Protein AF-N6WEB9-F1 (afdb_monomer_lite)

Foldseek 3Di:
DDDPPPPPPPPPFDWAKWAKDKAFDADAPVVLQVPQDDDVPSKWWWWWQFPVGIATWIGHNVGIDGPVRHDDDSVRTFKIKTWAAQVCVVVVDPQWPIWIWIHGHPRGIIIMTIGSHCVPHPMWIKGWDWAQDDDPDPPPPRDIFIKIWIWDQDDPVRDIGTDDIGTRHHDD

Structure (mmCIF, N/CA/C/O backbone):
data_AF-N6WEB9-F1
#
_entry.id   AF-N6WEB9-F1
#
loop_
_atom_site.group_PDB
_atom_site.id
_atom_site.type_symbol
_atom_site.label_atom_id
_atom_site.label_alt_id
_atom_site.label_comp_id
_atom_site.label_asym_id
_atom_site.label_entity_id
_atom_site.label_seq_id
_atom_site.pdbx_PDB_ins_code
_atom_site.Cartn_x
_atom_site.Cartn_y
_atom_site.Cartn_z
_atom_site.occupancy
_atom_site.B_iso_or_equiv
_atom_site.auth_seq_id
_atom_site.auth_comp_id
_atom_site.auth_asym_id
_atom_site.auth_atom_id
_atom_site.pdbx_PDB_model_num
ATOM 1 N N . MET A 1 1 ? -5.615 44.831 -30.851 1.00 39.31 1 MET A N 1
ATOM 2 C CA . MET A 1 1 ? -4.755 43.639 -31.000 1.00 39.31 1 MET A CA 1
ATOM 3 C C . MET A 1 1 ? -4.114 43.364 -29.654 1.00 39.31 1 MET A C 1
ATOM 5 O O . MET A 1 1 ? -3.208 44.088 -29.276 1.00 39.31 1 MET A O 1
ATOM 9 N N . SER A 1 2 ? -4.650 42.401 -28.907 1.00 36.69 2 SER A N 1
ATOM 10 C CA . SER A 1 2 ? -4.062 41.925 -27.654 1.00 36.69 2 SER A CA 1
ATOM 11 C C . SER A 1 2 ? -3.875 40.423 -27.813 1.00 36.69 2 SER A C 1
ATOM 13 O O . SER A 1 2 ? -4.844 39.694 -28.022 1.00 36.69 2 SER A O 1
ATOM 15 N N . THR A 1 3 ? -2.623 39.992 -27.868 1.00 36.97 3 THR A N 1
ATOM 16 C CA . THR A 1 3 ? -2.224 38.601 -28.062 1.00 36.97 3 THR A CA 1
ATOM 17 C C . THR A 1 3 ? -2.381 37.847 -26.747 1.00 36.97 3 THR A C 1
ATOM 19 O O . THR A 1 3 ? -1.625 38.077 -25.806 1.00 36.97 3 THR A O 1
ATOM 22 N N . TYR A 1 4 ? -3.353 36.938 -26.683 1.00 36.00 4 TYR A N 1
ATOM 23 C CA . TYR A 1 4 ? -3.398 35.902 -25.655 1.00 36.00 4 TYR A CA 1
ATOM 24 C C . TYR A 1 4 ? -2.311 34.866 -25.956 1.00 36.00 4 TYR A C 1
ATOM 26 O O . TYR A 1 4 ? -2.489 34.001 -26.809 1.00 36.00 4 TYR A O 1
ATOM 34 N N . SER A 1 5 ? -1.189 34.949 -25.248 1.00 44.47 5 SER A N 1
ATOM 35 C CA . SER A 1 5 ? -0.217 33.859 -25.164 1.00 44.47 5 SER A CA 1
ATOM 36 C C . SER A 1 5 ? -0.552 33.023 -23.935 1.00 44.47 5 SER A C 1
ATOM 38 O O . SER A 1 5 ? -0.040 33.284 -22.853 1.00 44.47 5 SER A O 1
ATOM 40 N N . ASN A 1 6 ? -1.431 32.033 -24.092 1.00 41.59 6 ASN A N 1
ATOM 41 C CA . ASN A 1 6 ? -1.651 31.006 -23.076 1.00 41.59 6 ASN A CA 1
ATOM 42 C C . ASN A 1 6 ? -1.065 29.690 -23.594 1.00 41.59 6 ASN A C 1
ATOM 44 O O . ASN A 1 6 ? -1.761 28.844 -24.145 1.00 41.59 6 ASN A O 1
ATOM 48 N N . SER A 1 7 ? 0.251 29.555 -23.458 1.00 43.28 7 SER A N 1
ATOM 49 C CA . SER A 1 7 ? 0.937 28.272 -23.583 1.00 43.28 7 SER A CA 1
ATOM 50 C C . SER A 1 7 ? 1.376 27.854 -22.187 1.00 43.28 7 SER A C 1
ATOM 52 O O . SER A 1 7 ? 2.554 27.938 -21.848 1.00 43.28 7 SER A O 1
ATOM 54 N N . SER A 1 8 ? 0.429 27.412 -21.356 1.00 43.41 8 SER A N 1
ATOM 55 C CA . SER A 1 8 ? 0.776 26.509 -20.262 1.00 43.41 8 SER A CA 1
ATOM 56 C C . SER A 1 8 ? 1.115 25.172 -20.911 1.00 43.41 8 SER A C 1
ATOM 58 O O . SER A 1 8 ? 0.244 24.335 -21.150 1.00 43.41 8 SER A O 1
ATOM 60 N N . THR A 1 9 ? 2.377 25.008 -21.286 1.00 40.53 9 THR A N 1
ATOM 61 C CA . THR A 1 9 ? 2.953 23.710 -21.608 1.00 40.53 9 THR A CA 1
ATOM 62 C C . THR A 1 9 ? 2.654 22.803 -20.422 1.00 40.53 9 THR A C 1
ATOM 64 O O . THR A 1 9 ? 3.205 22.987 -19.338 1.00 40.53 9 THR A O 1
ATOM 67 N N . LEU A 1 10 ? 1.743 21.846 -20.609 1.00 41.69 10 LEU A N 1
ATOM 68 C CA . LEU A 1 10 ? 1.647 20.678 -19.747 1.00 41.69 10 LEU A CA 1
ATOM 69 C C . LEU A 1 10 ? 3.036 20.039 -19.786 1.00 41.69 10 LEU A C 1
ATOM 71 O O . LEU A 1 10 ? 3.390 19.377 -20.758 1.00 41.69 10 LEU A O 1
ATOM 75 N N . SER A 1 11 ? 3.866 20.329 -18.783 1.00 49.53 11 SER A N 1
ATOM 76 C CA . SER A 1 11 ? 5.132 19.636 -18.591 1.00 49.53 11 SER A CA 1
ATOM 77 C C . SER A 1 11 ? 4.765 18.181 -18.347 1.00 49.53 11 SER A C 1
ATOM 79 O O . SER A 1 11 ? 4.309 17.816 -17.263 1.00 49.53 11 SER A O 1
ATOM 81 N N . GLN A 1 12 ? 4.834 17.372 -19.400 1.00 53.66 12 GLN A N 1
ATOM 82 C CA . GLN A 1 12 ? 4.521 15.959 -19.334 1.00 53.66 12 GLN A CA 1
ATOM 83 C C . GLN A 1 12 ? 5.522 15.338 -18.357 1.00 53.66 12 GLN A C 1
ATOM 85 O O . GLN A 1 12 ? 6.705 15.209 -18.675 1.00 53.66 12 GLN A O 1
ATOM 90 N N . LYS A 1 13 ? 5.065 15.023 -17.136 1.00 70.44 13 LYS A N 1
ATOM 91 C CA . LYS A 1 13 ? 5.911 14.405 -16.108 1.00 70.44 13 LYS A CA 1
ATOM 92 C C . LYS A 1 13 ? 6.501 13.122 -16.707 1.00 70.44 13 LYS A C 1
ATOM 94 O O . LYS A 1 13 ? 5.764 12.229 -17.131 1.00 70.44 13 LYS A O 1
ATOM 99 N N . ARG A 1 14 ? 7.831 13.084 -16.823 1.00 85.56 14 ARG A N 1
ATOM 100 C CA . ARG A 1 14 ? 8.572 12.025 -17.519 1.00 85.56 14 ARG A CA 1
ATOM 101 C C . ARG A 1 14 ? 8.516 10.731 -16.709 1.00 85.56 14 ARG A C 1
ATOM 103 O O . ARG A 1 14 ? 8.688 10.765 -15.492 1.00 85.56 14 ARG A O 1
ATOM 110 N N . LEU A 1 15 ? 8.322 9.603 -17.391 1.00 91.44 15 LEU A N 1
ATOM 111 C CA . LEU A 1 15 ? 8.497 8.288 -16.780 1.00 91.44 15 LEU A CA 1
ATOM 112 C C . LEU A 1 15 ? 9.962 8.092 -16.386 1.00 91.44 15 LEU A C 1
ATOM 114 O O . LEU A 1 15 ? 10.870 8.406 -17.161 1.00 91.44 15 LEU A O 1
ATOM 118 N N . THR A 1 16 ? 10.182 7.556 -15.193 1.00 94.19 16 THR A N 1
ATOM 119 C CA . THR A 1 16 ? 11.514 7.235 -14.680 1.00 94.19 16 THR A CA 1
ATOM 120 C C . THR A 1 16 ? 11.617 5.739 -14.458 1.00 94.19 16 THR A C 1
ATOM 122 O O . THR A 1 16 ? 10.696 5.130 -13.921 1.00 94.19 16 THR A O 1
ATOM 125 N N . ARG A 1 17 ? 12.725 5.142 -14.897 1.00 94.94 17 ARG A N 1
ATOM 126 C CA . ARG A 1 17 ? 12.972 3.714 -14.701 1.00 94.94 17 ARG A CA 1
ATOM 127 C C . ARG A 1 17 ? 13.188 3.436 -13.216 1.00 94.94 17 ARG A C 1
ATOM 129 O O . ARG A 1 17 ? 13.954 4.153 -12.579 1.00 94.94 17 ARG A O 1
ATOM 136 N N . ALA A 1 18 ? 12.530 2.408 -12.707 1.00 96.12 18 ALA A N 1
ATOM 137 C CA . ALA A 1 18 ? 12.526 2.040 -11.299 1.00 96.12 18 ALA A CA 1
ATOM 138 C C . ALA A 1 18 ? 12.444 0.506 -11.177 1.00 96.12 18 ALA A C 1
ATOM 140 O O . ALA A 1 18 ? 12.535 -0.213 -12.181 1.00 96.12 18 ALA A O 1
ATOM 141 N N . SER A 1 19 ? 12.272 -0.005 -9.962 1.00 96.38 19 SER A N 1
ATOM 142 C CA . SER A 1 19 ? 11.762 -1.362 -9.770 1.00 96.38 19 SER A CA 1
ATOM 143 C C . SER A 1 19 ? 10.597 -1.394 -8.797 1.00 96.38 19 SER A C 1
ATOM 145 O O . SER A 1 19 ? 10.498 -0.561 -7.894 1.00 96.38 19 SER A O 1
ATOM 147 N N . TRP A 1 20 ? 9.715 -2.369 -8.984 1.00 95.88 20 TRP A N 1
ATOM 148 C CA . TRP A 1 20 ? 8.588 -2.620 -8.103 1.00 95.88 20 TRP A CA 1
ATOM 149 C C . TRP A 1 20 ? 8.644 -4.044 -7.553 1.00 95.88 20 TRP A C 1
ATOM 151 O O . TRP A 1 20 ? 9.188 -4.966 -8.166 1.00 95.88 20 TRP A O 1
ATOM 161 N N . GLN A 1 21 ? 8.110 -4.213 -6.353 1.00 96.44 21 GLN A N 1
ATOM 162 C CA . GLN A 1 21 ? 7.932 -5.499 -5.705 1.00 96.44 21 GLN A CA 1
ATOM 163 C C . GLN A 1 21 ? 6.489 -5.609 -5.235 1.00 96.44 21 GLN A C 1
ATOM 165 O O . GLN A 1 21 ? 5.974 -4.700 -4.583 1.00 96.44 21 GLN A O 1
ATOM 170 N N . CYS A 1 22 ? 5.882 -6.754 -5.526 1.00 96.19 22 CYS A N 1
ATOM 171 C CA . CYS A 1 22 ? 4.602 -7.168 -4.983 1.00 96.19 22 CYS A CA 1
ATOM 172 C C . CYS A 1 22 ? 4.827 -8.448 -4.181 1.00 96.19 22 CYS A C 1
ATOM 174 O O . CYS A 1 22 ? 5.048 -9.516 -4.752 1.00 96.19 22 CYS A O 1
ATOM 176 N N . GLU A 1 23 ? 4.847 -8.327 -2.855 1.00 96.62 23 GLU A N 1
ATOM 177 C CA . GLU A 1 23 ? 5.045 -9.455 -1.947 1.00 96.62 23 GLU A CA 1
ATOM 178 C C . GLU A 1 23 ? 3.681 -9.898 -1.389 1.00 96.62 23 GLU A C 1
ATOM 180 O O . GLU A 1 23 ? 3.122 -9.199 -0.537 1.00 96.62 23 GLU A O 1
ATOM 185 N N . PRO A 1 24 ? 3.113 -11.030 -1.849 1.00 96.50 24 PRO A N 1
ATOM 186 C CA . PRO A 1 24 ? 1.884 -11.563 -1.281 1.00 96.50 24 PRO A CA 1
ATOM 187 C C . PRO A 1 24 ? 2.146 -12.163 0.103 1.00 96.50 24 PRO A C 1
ATOM 189 O O . PRO A 1 24 ? 3.105 -12.906 0.314 1.00 96.50 24 PRO A O 1
ATOM 192 N N . LEU A 1 25 ? 1.259 -11.864 1.047 1.00 96.25 25 LEU A N 1
ATOM 193 C CA . LEU A 1 25 ? 1.351 -12.263 2.445 1.00 96.25 25 LEU A CA 1
ATOM 194 C C . LEU A 1 25 ? 0.033 -12.899 2.895 1.00 96.25 25 LEU A C 1
ATOM 196 O O . LEU A 1 25 ? -1.020 -12.261 2.905 1.00 96.25 25 LEU A O 1
ATOM 200 N N . ASN A 1 26 ? 0.091 -14.158 3.326 1.00 94.94 26 ASN A N 1
ATOM 201 C CA . ASN A 1 26 ? -1.084 -14.872 3.820 1.00 94.94 26 ASN A CA 1
ATOM 202 C C . ASN A 1 26 ? -1.523 -14.312 5.177 1.00 94.94 26 ASN A C 1
ATOM 204 O O . ASN A 1 26 ? -0.889 -14.576 6.196 1.00 94.94 26 ASN A O 1
ATOM 208 N N . GLY A 1 27 ? -2.634 -13.580 5.196 1.00 94.94 27 GLY A N 1
ATOM 209 C CA . GLY A 1 27 ? -3.222 -13.069 6.429 1.00 94.94 27 GLY A CA 1
ATOM 210 C C . GLY A 1 27 ? -4.444 -12.200 6.190 1.00 94.94 27 GLY A C 1
ATOM 211 O O . GLY A 1 27 ? -4.984 -12.155 5.082 1.00 94.94 27 GLY A O 1
ATOM 212 N N . ASP A 1 28 ? -4.878 -11.531 7.251 1.00 95.62 28 ASP A N 1
ATOM 213 C CA . ASP A 1 28 ? -6.001 -10.602 7.252 1.00 95.62 28 ASP A CA 1
ATOM 214 C C . ASP A 1 28 ? -5.551 -9.176 7.627 1.00 95.62 28 ASP A C 1
ATOM 216 O O . ASP A 1 28 ? -4.359 -8.864 7.687 1.00 95.62 28 ASP A O 1
ATOM 220 N N . ALA A 1 29 ? -6.513 -8.301 7.916 1.00 94.75 29 ALA A N 1
ATOM 221 C CA . ALA A 1 29 ? -6.266 -6.947 8.394 1.00 94.75 29 ALA A CA 1
ATOM 222 C C . ALA A 1 29 ? -5.299 -6.853 9.589 1.00 94.75 29 ALA A C 1
ATOM 224 O O . ALA A 1 29 ? -4.605 -5.848 9.728 1.00 94.75 29 ALA A O 1
ATOM 225 N N . ARG A 1 30 ? -5.241 -7.859 10.473 1.00 94.88 30 ARG A N 1
ATOM 226 C CA . ARG A 1 30 ? -4.334 -7.834 11.630 1.00 94.88 30 ARG A CA 1
ATOM 227 C C . ARG A 1 30 ? -2.885 -7.978 11.200 1.00 94.88 30 ARG A C 1
ATOM 229 O O . ARG A 1 30 ? -2.038 -7.266 11.731 1.00 94.88 30 ARG A O 1
ATOM 236 N N . LEU A 1 31 ? -2.619 -8.806 10.190 1.00 95.81 31 LEU A N 1
ATOM 237 C CA . LEU A 1 31 ? -1.271 -8.964 9.646 1.00 95.81 31 LEU A CA 1
ATOM 238 C C . LEU A 1 31 ? -0.732 -7.638 9.092 1.00 95.81 31 LEU A C 1
ATOM 240 O O . LEU A 1 31 ? 0.450 -7.340 9.252 1.00 95.81 31 LEU A O 1
ATOM 244 N N . VAL A 1 32 ? -1.591 -6.801 8.499 1.00 95.69 32 VAL A N 1
ATOM 245 C CA . VAL A 1 32 ? -1.197 -5.446 8.074 1.00 95.69 32 VAL A CA 1
ATOM 246 C C . VAL A 1 32 ? -0.631 -4.645 9.252 1.00 95.69 32 VAL A C 1
ATOM 248 O O . VAL A 1 32 ? 0.423 -4.027 9.125 1.00 95.69 32 VAL A O 1
ATOM 251 N N . LEU A 1 33 ? -1.291 -4.689 10.413 1.00 94.19 33 LEU A N 1
ATOM 252 C CA . LEU A 1 33 ? -0.860 -3.960 11.611 1.00 94.19 33 LEU A CA 1
ATOM 253 C C . LEU A 1 33 ? 0.417 -4.546 12.222 1.00 94.19 33 LEU A C 1
ATOM 255 O O . LEU A 1 33 ? 1.282 -3.805 12.685 1.00 94.19 33 LEU A O 1
ATOM 259 N N . GLU A 1 34 ? 0.571 -5.869 12.187 1.00 94.19 34 GLU A N 1
ATOM 260 C CA . GLU A 1 34 ? 1.787 -6.552 12.643 1.00 94.19 34 GLU A CA 1
ATOM 261 C C . GLU A 1 34 ? 3.018 -6.155 11.812 1.00 94.19 34 GLU A C 1
ATOM 263 O O . GLU A 1 34 ? 4.125 -6.041 12.354 1.00 94.19 34 GLU A O 1
ATOM 268 N N . ARG A 1 35 ? 2.822 -5.886 10.512 1.00 93.25 35 ARG A N 1
ATOM 269 C CA . ARG A 1 35 ? 3.874 -5.499 9.558 1.00 93.25 35 ARG A CA 1
ATOM 270 C C . ARG A 1 35 ? 4.289 -4.031 9.630 1.00 93.25 35 ARG A C 1
ATOM 272 O O . ARG A 1 35 ? 5.306 -3.681 9.035 1.00 93.25 35 ARG A O 1
ATOM 279 N N . ILE A 1 36 ? 3.578 -3.192 10.384 1.00 92.00 36 ILE A N 1
ATOM 280 C CA . ILE A 1 36 ? 4.006 -1.812 10.646 1.00 92.00 36 ILE A CA 1
ATOM 281 C C . ILE A 1 36 ? 5.365 -1.842 11.342 1.00 92.00 36 ILE A C 1
ATOM 283 O O . ILE A 1 36 ? 5.532 -2.510 12.358 1.00 92.00 36 ILE A O 1
ATOM 287 N N . GLU A 1 37 ? 6.345 -1.119 10.820 1.00 87.38 37 GLU A N 1
ATOM 288 C CA . GLU A 1 37 ? 7.697 -1.058 11.386 1.00 87.38 37 GLU A CA 1
ATOM 289 C C . GLU A 1 37 ? 7.821 0.005 12.487 1.00 87.38 37 GLU A C 1
ATOM 291 O O . GLU A 1 37 ? 7.076 0.981 12.508 1.00 87.38 37 GLU A O 1
ATOM 296 N N . SER A 1 38 ? 8.765 -0.189 13.413 1.00 73.44 38 SER A N 1
ATOM 297 C CA . SER A 1 38 ? 9.086 0.772 14.482 1.00 73.44 38 SER A CA 1
ATOM 298 C C . SER A 1 38 ? 10.233 1.698 14.072 1.00 73.44 38 SER A C 1
ATOM 300 O O . SER A 1 38 ? 11.176 1.247 13.427 1.00 73.44 38 SER A O 1
ATOM 302 N N . GLY A 1 39 ? 10.208 2.962 14.506 1.00 67.44 39 GLY A N 1
ATOM 303 C CA . GLY A 1 39 ? 11.256 3.943 14.194 1.00 67.44 39 GLY A CA 1
ATOM 304 C C . GLY A 1 39 ? 10.811 5.403 14.375 1.00 67.44 39 GLY A C 1
ATOM 305 O O . GLY A 1 39 ? 9.646 5.651 14.709 1.00 67.44 39 GLY A O 1
ATOM 306 N N . PRO A 1 40 ? 11.710 6.379 14.157 1.00 59.22 40 PRO A N 1
ATOM 307 C CA . PRO A 1 40 ? 11.356 7.798 14.132 1.00 59.22 40 PRO A CA 1
ATOM 308 C C . PRO A 1 40 ? 10.323 8.061 13.025 1.00 59.22 40 PRO A C 1
ATOM 310 O O . PRO A 1 40 ? 10.495 7.580 11.912 1.00 59.22 40 PRO A O 1
ATOM 313 N N . ASP A 1 41 ? 9.241 8.782 13.333 1.00 66.31 41 ASP A N 1
ATOM 314 C CA . ASP A 1 41 ? 8.175 9.134 12.375 1.00 66.31 41 ASP A CA 1
ATOM 315 C C . ASP A 1 41 ? 7.493 7.955 11.644 1.00 66.31 41 ASP A C 1
ATOM 317 O O . ASP A 1 41 ? 6.966 8.104 10.545 1.00 66.31 41 ASP A O 1
ATOM 321 N N . THR A 1 42 ? 7.384 6.796 12.300 1.00 74.06 42 THR A N 1
ATOM 322 C CA . THR A 1 42 ? 6.796 5.549 11.754 1.00 74.06 42 THR A CA 1
ATOM 323 C C . THR A 1 42 ? 5.273 5.496 11.688 1.00 74.06 42 THR A C 1
ATOM 325 O O . THR A 1 42 ? 4.659 4.434 11.788 1.00 74.06 42 THR A O 1
ATOM 328 N N . ARG A 1 43 ? 4.626 6.647 11.510 1.00 89.94 43 ARG A N 1
ATOM 329 C CA . ARG A 1 43 ? 3.181 6.671 11.282 1.00 89.94 43 ARG A CA 1
ATOM 330 C C . ARG A 1 43 ? 2.890 6.343 9.829 1.00 89.94 43 ARG A C 1
ATOM 332 O O . ARG A 1 43 ? 3.305 7.067 8.927 1.00 89.94 43 ARG A O 1
ATOM 339 N N . TRP A 1 44 ? 2.116 5.289 9.637 1.00 94.50 44 TRP A N 1
ATOM 340 C CA . TRP A 1 44 ? 1.521 4.942 8.361 1.00 94.50 44 TRP A CA 1
ATOM 341 C C . TRP A 1 44 ? 0.185 5.665 8.242 1.00 94.50 44 TRP A C 1
ATOM 343 O O . TRP A 1 44 ? -0.559 5.779 9.219 1.00 94.50 44 TRP A O 1
ATOM 353 N N . TYR A 1 45 ? -0.105 6.171 7.053 1.00 94.56 45 TYR A N 1
ATOM 354 C CA . TYR A 1 45 ? -1.369 6.826 6.733 1.00 94.56 45 TYR A CA 1
ATOM 355 C C . TYR A 1 45 ? -2.169 5.926 5.816 1.00 94.56 45 TYR A C 1
ATOM 357 O O . TYR A 1 45 ? -1.598 5.080 5.137 1.00 94.56 45 TYR A O 1
ATOM 365 N N . GLY A 1 46 ? -3.484 6.070 5.812 1.00 95.25 46 GLY A N 1
ATOM 366 C CA . GLY A 1 46 ? -4.288 5.096 5.111 1.00 95.25 46 GLY A CA 1
ATOM 367 C C . GLY A 1 46 ? -5.726 5.474 4.875 1.00 95.25 46 GLY A C 1
ATOM 368 O O . GLY A 1 46 ? -6.221 6.496 5.355 1.00 95.25 46 GLY A O 1
ATOM 369 N N . ILE A 1 47 ? -6.404 4.551 4.204 1.00 95.44 47 ILE A N 1
ATOM 370 C CA . ILE A 1 47 ? -7.858 4.477 4.153 1.00 95.44 47 ILE A CA 1
ATOM 371 C C . ILE A 1 47 ? -8.288 3.098 4.645 1.00 95.44 47 ILE A C 1
ATOM 373 O O . ILE A 1 47 ? -7.741 2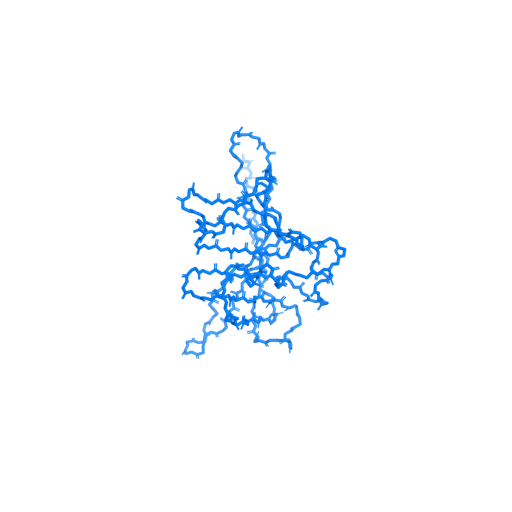.076 4.228 1.00 95.44 47 ILE A O 1
ATOM 377 N N . ALA A 1 48 ? -9.292 3.085 5.515 1.00 96.88 48 ALA A N 1
ATOM 378 C CA . ALA A 1 48 ? -10.038 1.890 5.876 1.00 96.88 48 ALA A CA 1
ATOM 379 C C . ALA A 1 48 ? -11.453 1.992 5.299 1.00 96.88 48 ALA A C 1
ATOM 381 O O . ALA A 1 48 ? -12.194 2.915 5.644 1.00 96.88 48 ALA A O 1
ATOM 382 N N . SER A 1 49 ? -11.845 1.044 4.452 1.00 97.25 49 SER A N 1
ATOM 383 C CA . SER A 1 49 ? -13.222 0.937 3.968 1.00 97.25 49 SER A CA 1
ATOM 384 C C . SER A 1 49 ? -14.007 0.034 4.911 1.00 97.25 49 SER A C 1
ATOM 386 O O . SER A 1 49 ? -13.667 -1.137 5.102 1.00 97.25 49 SER A O 1
ATOM 388 N N . THR A 1 50 ? -15.052 0.591 5.522 1.00 96.44 50 THR A N 1
ATOM 389 C CA . THR A 1 50 ? -15.891 -0.097 6.510 1.00 96.44 50 THR A CA 1
ATOM 390 C C . THR A 1 50 ? -17.338 -0.187 6.041 1.00 96.44 50 THR A C 1
ATOM 392 O O . THR A 1 50 ? -17.754 0.530 5.127 1.00 96.44 50 THR A O 1
ATOM 395 N N . THR A 1 51 ? -18.147 -1.018 6.695 1.00 96.12 51 THR A N 1
ATOM 396 C CA . THR A 1 51 ? -19.590 -1.139 6.416 1.00 96.12 51 THR A CA 1
ATOM 397 C C . THR A 1 51 ? -20.377 0.164 6.595 1.00 96.12 51 THR A C 1
ATOM 399 O O . THR A 1 51 ? -21.515 0.240 6.141 1.00 96.12 51 THR A O 1
ATOM 402 N N . VAL A 1 52 ? -19.804 1.185 7.244 1.00 92.50 52 VAL A N 1
ATOM 403 C CA . VAL A 1 52 ? -20.432 2.502 7.458 1.00 92.50 52 VAL A CA 1
ATOM 404 C C . VAL A 1 52 ? -19.758 3.637 6.677 1.00 92.50 52 VAL A C 1
ATOM 406 O O . VAL A 1 52 ? -20.138 4.795 6.833 1.00 92.50 52 VAL A O 1
ATOM 409 N N . GLY A 1 53 ? -18.780 3.321 5.824 1.00 93.06 53 GLY A N 1
ATOM 410 C CA . GLY A 1 53 ? -18.076 4.287 4.981 1.00 93.06 53 GLY A CA 1
ATOM 411 C C . GLY A 1 53 ? -16.554 4.165 5.045 1.00 93.06 53 GLY A C 1
ATOM 412 O O . GLY A 1 53 ? -15.997 3.367 5.803 1.00 93.06 53 GLY A O 1
ATOM 413 N N . ALA A 1 54 ? -15.880 4.965 4.221 1.00 93.06 54 ALA A N 1
ATOM 414 C CA . ALA A 1 54 ? -14.426 5.061 4.206 1.00 93.06 54 ALA A CA 1
ATOM 415 C C . ALA A 1 54 ? -13.932 6.038 5.282 1.00 93.06 54 ALA A C 1
ATOM 417 O O . ALA A 1 54 ? -14.476 7.132 5.442 1.00 93.06 54 ALA A O 1
ATOM 418 N N . LEU A 1 55 ? -12.884 5.643 5.998 1.00 93.31 55 LEU A N 1
ATOM 419 C CA . LEU A 1 55 ? -12.236 6.435 7.035 1.00 93.31 55 LEU A CA 1
ATOM 420 C C . LEU A 1 55 ? -10.794 6.728 6.627 1.00 93.31 55 LEU A C 1
ATOM 422 O O . LEU A 1 55 ? -10.069 5.817 6.234 1.00 93.31 55 LEU A O 1
ATOM 426 N N . SER A 1 56 ? -10.367 7.981 6.787 1.00 93.19 56 SER A N 1
ATOM 427 C CA . SER A 1 56 ? -8.942 8.317 6.838 1.00 93.19 56 SER A CA 1
ATOM 428 C C . SER A 1 56 ? -8.362 7.772 8.141 1.00 93.19 56 SER A C 1
ATOM 430 O O . SER A 1 56 ? -8.920 8.010 9.221 1.00 93.19 56 SER A O 1
ATOM 432 N N . VAL A 1 57 ? -7.271 7.016 8.045 1.00 95.12 57 VAL A N 1
ATOM 433 C CA . VAL A 1 57 ? -6.678 6.312 9.183 1.00 95.12 57 VAL A CA 1
ATOM 434 C C . VAL A 1 57 ? -5.200 6.615 9.341 1.00 95.12 57 VAL A C 1
ATOM 436 O O . VAL A 1 57 ? -4.483 6.923 8.390 1.00 95.12 57 VAL A O 1
ATOM 439 N N . VAL A 1 58 ? -4.746 6.478 10.580 1.00 94.69 58 VAL A N 1
ATOM 440 C CA . VAL A 1 58 ? -3.337 6.466 10.940 1.00 94.69 58 VAL A CA 1
ATOM 441 C C . VAL A 1 58 ? -3.057 5.204 11.739 1.00 94.69 58 VAL A C 1
ATOM 443 O O . VAL A 1 58 ? -3.857 4.790 12.585 1.00 94.69 58 VAL A O 1
ATOM 446 N N . ALA A 1 59 ? -1.917 4.592 11.461 1.00 94.19 59 ALA A N 1
ATOM 447 C CA . ALA A 1 59 ? -1.475 3.395 12.140 1.00 94.19 59 ALA A CA 1
ATOM 448 C C . ALA A 1 59 ? -0.019 3.536 12.576 1.00 94.19 59 ALA A C 1
ATOM 450 O O . ALA A 1 59 ? 0.815 4.124 11.888 1.00 94.19 59 ALA A O 1
ATOM 451 N N . ASP A 1 60 ? 0.273 2.992 13.743 1.00 92.25 60 ASP A N 1
ATOM 452 C CA . ASP A 1 60 ? 1.616 2.842 14.286 1.00 92.25 60 ASP A CA 1
ATOM 453 C C . ASP A 1 60 ? 1.629 1.572 15.159 1.00 92.25 60 ASP A C 1
ATOM 455 O O . ASP A 1 60 ? 0.652 0.818 15.194 1.00 92.25 60 ASP A O 1
ATOM 459 N N . LYS A 1 61 ? 2.719 1.310 15.886 1.00 90.38 61 LYS A N 1
ATOM 460 C CA . LYS A 1 61 ? 2.814 0.129 16.761 1.00 90.38 61 LYS A CA 1
ATOM 461 C C . LYS A 1 61 ? 1.773 0.074 17.887 1.00 90.38 61 LYS A C 1
ATOM 463 O O . LYS A 1 61 ? 1.585 -0.999 18.453 1.00 90.38 61 LYS A O 1
ATOM 468 N N . SER A 1 62 ? 1.110 1.182 18.225 1.00 89.50 62 SER A N 1
ATOM 469 C CA . SER A 1 62 ? 0.009 1.185 19.200 1.00 89.50 62 SER A CA 1
ATOM 470 C C . SER A 1 62 ? -1.320 0.706 18.608 1.00 89.50 62 SER A C 1
ATOM 472 O O . SER A 1 62 ? -2.232 0.367 19.360 1.00 89.50 62 SER A O 1
ATOM 474 N N . GLY A 1 63 ? -1.426 0.640 17.277 1.00 91.19 63 GLY A N 1
ATOM 475 C CA . GLY A 1 63 ? -2.594 0.144 16.562 1.00 91.19 63 GLY A CA 1
ATOM 476 C C . GLY A 1 63 ? -3.138 1.125 15.525 1.00 91.19 63 GLY A C 1
ATOM 477 O O . GLY A 1 63 ? -2.501 2.115 15.157 1.00 91.19 63 GLY A O 1
ATOM 478 N N . LEU A 1 64 ? -4.344 0.816 15.050 1.00 95.06 64 LEU A N 1
ATOM 479 C CA . LEU A 1 64 ? -5.066 1.551 14.015 1.00 95.06 64 LEU A CA 1
ATOM 480 C C . LEU A 1 64 ? -6.131 2.460 14.634 1.00 95.06 64 LEU A C 1
ATOM 482 O O . LEU A 1 64 ? -6.906 2.027 15.488 1.00 95.06 64 LEU A O 1
ATOM 486 N N . ARG A 1 65 ? -6.211 3.704 14.162 1.00 95.12 65 ARG A N 1
ATOM 487 C CA . ARG A 1 65 ? -7.254 4.662 14.553 1.00 95.12 65 ARG A CA 1
ATOM 488 C C . ARG A 1 65 ? -7.652 5.541 13.377 1.00 95.12 65 ARG A C 1
ATOM 490 O O . ARG A 1 65 ? -6.852 5.778 12.473 1.00 95.12 65 ARG A O 1
ATOM 497 N N . ALA A 1 66 ? -8.870 6.067 13.413 1.00 94.44 66 ALA A N 1
ATOM 498 C CA . ALA A 1 66 ? -9.263 7.134 12.505 1.00 94.44 66 ALA A CA 1
ATOM 499 C C . ALA A 1 66 ? -8.400 8.379 12.771 1.00 94.44 66 ALA A C 1
ATOM 501 O O . ALA A 1 66 ? -7.977 8.616 13.905 1.00 94.44 66 ALA A O 1
ATOM 502 N N . CYS A 1 67 ? -8.169 9.213 11.757 1.00 88.81 67 CYS A N 1
ATOM 503 C CA . CYS A 1 67 ? -7.417 10.463 11.925 1.00 88.81 67 CYS A CA 1
ATOM 504 C C . CYS A 1 67 ? -8.069 11.427 12.938 1.00 88.81 67 CYS A C 1
ATOM 506 O O . CYS A 1 67 ? -7.363 12.200 13.583 1.00 88.81 67 CYS A O 1
ATOM 508 N N . GLY A 1 68 ? -9.386 11.320 13.159 1.00 85.31 68 GLY A N 1
ATOM 509 C CA . GLY A 1 68 ? -10.111 12.022 14.229 1.00 85.31 68 GLY A CA 1
ATOM 510 C C . GLY A 1 68 ? -9.929 11.435 15.640 1.00 85.31 68 GLY A C 1
ATOM 511 O O . GLY A 1 68 ? -10.475 11.974 16.600 1.00 85.31 68 GLY A O 1
ATOM 512 N N . GLY A 1 69 ? -9.168 10.345 15.783 1.00 87.44 69 GLY A N 1
ATOM 513 C CA . GLY A 1 69 ? -8.843 9.688 17.052 1.00 87.44 69 GLY A CA 1
ATOM 514 C C . GLY A 1 69 ? -9.768 8.536 17.454 1.00 87.44 69 GLY A C 1
ATOM 515 O O . GLY A 1 69 ? -9.475 7.846 18.428 1.00 87.44 69 GLY A O 1
ATOM 516 N N . GLN A 1 70 ? -10.859 8.294 16.725 1.00 89.69 70 GLN A N 1
ATOM 51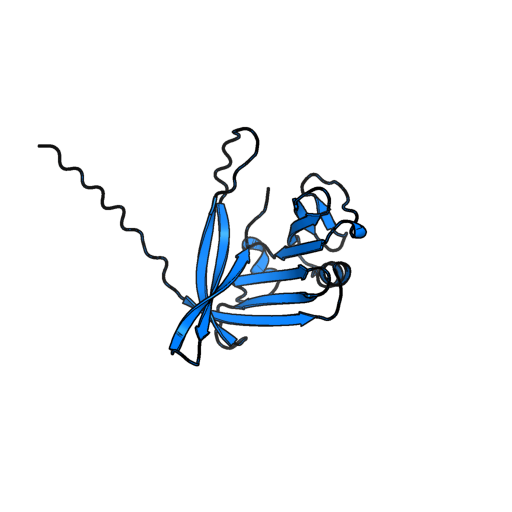7 C CA . GLN A 1 70 ? -11.792 7.206 17.020 1.00 89.69 70 GLN A CA 1
ATOM 518 C C . GLN A 1 70 ? -11.144 5.834 16.793 1.00 89.69 70 GLN A C 1
ATOM 520 O O . GLN A 1 70 ? -10.423 5.623 15.813 1.00 89.69 70 GLN A O 1
ATOM 525 N N . SER A 1 71 ? -11.441 4.884 17.682 1.00 91.31 71 SER A N 1
ATOM 526 C CA . SER A 1 71 ? -11.123 3.477 17.455 1.00 91.31 71 SER A CA 1
ATOM 527 C C . SER A 1 71 ? -11.954 2.925 16.299 1.00 91.31 71 SER A C 1
ATOM 529 O O . SER A 1 71 ? -13.077 3.364 16.047 1.00 91.31 71 SER A O 1
ATOM 531 N N . ILE A 1 72 ? -11.387 1.951 15.594 1.00 92.88 72 ILE A N 1
ATOM 532 C CA . ILE A 1 72 ? -12.031 1.296 14.458 1.00 92.88 72 ILE A CA 1
ATOM 533 C C . ILE A 1 72 ? -12.267 -0.159 14.833 1.00 92.88 72 ILE A C 1
ATOM 535 O O . ILE A 1 72 ? -11.339 -0.857 15.244 1.00 92.88 72 ILE A O 1
ATOM 539 N N . ASP A 1 73 ? -13.507 -0.619 14.684 1.00 93.06 73 ASP A N 1
ATOM 540 C CA . ASP A 1 73 ? -13.812 -2.039 14.791 1.00 93.06 73 ASP A CA 1
ATOM 541 C C . ASP A 1 73 ? -13.349 -2.755 13.518 1.00 93.06 73 ASP A C 1
ATOM 543 O O . ASP A 1 73 ? -13.952 -2.617 12.451 1.00 93.06 73 ASP A O 1
ATOM 547 N N . LEU A 1 74 ? -12.274 -3.537 13.639 1.00 92.38 74 LEU A N 1
ATOM 548 C CA . LEU A 1 74 ? -11.696 -4.299 12.531 1.00 92.38 74 LEU A CA 1
ATOM 549 C C . LEU A 1 74 ? -12.697 -5.274 11.895 1.00 92.38 74 LEU A C 1
ATOM 551 O O . LEU A 1 74 ? -12.546 -5.588 10.719 1.00 92.38 74 LEU A O 1
ATOM 555 N N . ALA A 1 75 ? -13.723 -5.729 12.625 1.00 93.88 75 ALA A N 1
ATOM 556 C CA . ALA A 1 75 ? -14.751 -6.615 12.077 1.00 93.88 75 ALA A CA 1
ATOM 557 C C . ALA A 1 75 ? -15.662 -5.921 11.048 1.00 93.88 75 ALA A C 1
ATOM 559 O O . ALA A 1 75 ? -16.300 -6.591 10.239 1.00 93.88 75 ALA A O 1
ATOM 560 N N . THR A 1 76 ? -15.716 -4.586 11.060 1.00 95.56 76 THR A N 1
ATOM 561 C CA . THR A 1 76 ? -16.498 -3.789 10.098 1.00 95.56 76 THR A CA 1
ATOM 562 C C . THR A 1 76 ? -15.724 -3.453 8.827 1.00 95.56 76 THR A C 1
ATOM 564 O O . THR A 1 76 ? -16.310 -2.972 7.857 1.00 95.56 76 THR A O 1
ATOM 567 N N . MET A 1 77 ? -14.409 -3.669 8.824 1.00 96.31 77 MET A N 1
ATOM 568 C CA . MET A 1 77 ? -13.522 -3.301 7.730 1.00 96.31 77 MET A CA 1
ATOM 569 C C . MET A 1 77 ? -13.499 -4.404 6.672 1.00 96.31 77 MET A C 1
ATOM 571 O O . MET A 1 77 ? -13.395 -5.582 7.002 1.00 96.31 77 MET A O 1
ATOM 575 N N . TYR A 1 78 ? -13.562 -4.027 5.399 1.00 97.06 78 TYR A N 1
ATOM 576 C CA . TYR A 1 78 ? -13.416 -4.966 4.280 1.00 97.06 78 TYR A CA 1
ATOM 577 C C . TYR A 1 78 ? -12.242 -4.630 3.360 1.00 97.06 78 TYR A C 1
ATOM 579 O O . TYR A 1 78 ? -11.847 -5.477 2.564 1.00 97.06 78 TYR A O 1
ATOM 587 N N . GLU A 1 79 ? -11.660 -3.439 3.492 1.00 97.88 79 GLU A N 1
ATOM 588 C CA . GLU A 1 79 ? -10.430 -3.044 2.809 1.00 97.88 79 GLU A CA 1
ATOM 589 C C . GLU A 1 79 ? -9.594 -2.158 3.736 1.00 97.88 79 GLU A C 1
ATOM 591 O O . GLU A 1 79 ? -10.132 -1.288 4.427 1.00 97.88 79 GLU A O 1
ATOM 596 N N . LEU A 1 80 ? -8.281 -2.371 3.739 1.00 97.81 80 LEU A N 1
ATOM 597 C CA . LEU A 1 80 ? -7.312 -1.522 4.419 1.00 97.81 80 LEU A CA 1
ATOM 598 C C . LEU A 1 80 ? -6.142 -1.249 3.486 1.00 97.81 80 LEU A C 1
ATOM 600 O O . LEU A 1 80 ? -5.482 -2.175 3.019 1.00 97.81 80 LEU A O 1
ATOM 604 N N . ARG A 1 81 ? -5.850 0.030 3.280 1.00 97.69 81 ARG A N 1
ATOM 605 C CA . ARG A 1 81 ? -4.660 0.497 2.576 1.00 97.69 81 ARG A CA 1
ATOM 606 C C . ARG A 1 81 ? -3.872 1.375 3.531 1.00 97.69 81 ARG A C 1
ATOM 608 O O . ARG A 1 81 ? -4.394 2.394 3.974 1.00 97.69 81 ARG A O 1
ATOM 615 N N . LEU A 1 82 ? -2.649 0.978 3.863 1.00 97.12 82 LEU A N 1
ATOM 616 C CA . LEU A 1 82 ? -1.724 1.763 4.677 1.00 97.12 82 LEU A CA 1
ATOM 617 C C . LEU A 1 82 ? -0.452 2.024 3.883 1.00 97.12 82 LEU A C 1
ATOM 619 O O . LEU A 1 82 ? 0.173 1.083 3.411 1.00 97.12 82 LEU A O 1
ATOM 623 N N . TRP A 1 83 ? -0.010 3.268 3.802 1.00 96.62 83 TRP A N 1
ATOM 624 C CA . TRP A 1 83 ? 1.227 3.655 3.141 1.00 96.62 83 TRP A CA 1
ATOM 625 C C . TRP A 1 83 ? 2.148 4.448 4.059 1.00 96.62 83 TRP A C 1
ATOM 627 O O . TRP A 1 83 ? 1.729 5.129 5.003 1.00 96.62 83 TRP A O 1
ATOM 637 N N . VAL A 1 84 ? 3.434 4.374 3.735 1.00 94.44 84 VAL A N 1
ATOM 638 C CA . VAL A 1 84 ? 4.463 5.218 4.333 1.00 94.44 84 VAL A CA 1
ATOM 639 C C . VAL A 1 84 ? 4.450 6.568 3.615 1.00 94.44 84 VAL A C 1
ATOM 641 O O . VAL A 1 84 ? 4.541 6.609 2.384 1.00 94.44 84 VAL A O 1
ATOM 644 N N . PRO A 1 85 ? 4.343 7.693 4.336 1.00 92.56 85 PRO A N 1
ATOM 645 C CA . PRO A 1 85 ? 4.370 8.993 3.695 1.00 92.56 85 PRO A CA 1
ATOM 646 C C . PRO A 1 85 ? 5.781 9.339 3.194 1.00 92.56 85 PRO A C 1
ATOM 648 O O . PRO A 1 85 ? 6.778 8.930 3.786 1.00 92.56 85 PRO A O 1
ATOM 651 N N . SER A 1 86 ? 5.881 10.147 2.138 1.00 90.44 86 SER A N 1
ATOM 652 C CA . SER A 1 86 ? 7.134 10.418 1.418 1.00 90.44 86 SER A CA 1
ATOM 653 C C . SER A 1 86 ? 8.264 10.948 2.303 1.00 90.44 86 SER A C 1
ATOM 655 O O . SER A 1 86 ? 9.413 10.551 2.143 1.00 90.44 86 SER A O 1
ATOM 657 N N . PHE A 1 87 ? 7.937 11.783 3.292 1.00 87.25 87 PHE A N 1
ATOM 658 C CA . PHE A 1 87 ? 8.905 12.322 4.254 1.00 87.25 87 PHE A CA 1
ATOM 659 C C . PHE A 1 87 ? 9.459 11.278 5.240 1.00 87.25 87 PHE A C 1
ATOM 661 O O . PHE A 1 87 ? 10.428 11.574 5.932 1.00 87.25 87 PHE A O 1
ATOM 668 N N . ALA A 1 88 ? 8.855 10.090 5.332 1.00 88.94 88 ALA A N 1
ATOM 669 C CA . ALA A 1 88 ? 9.282 9.008 6.217 1.00 88.94 88 ALA A CA 1
ATOM 670 C C . ALA A 1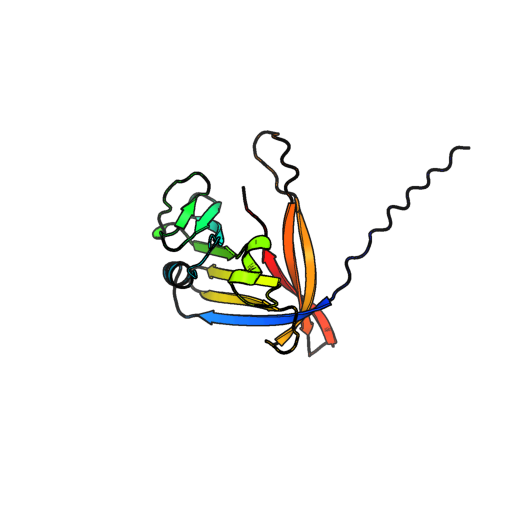 88 ? 9.938 7.832 5.469 1.00 88.94 88 ALA A C 1
ATOM 672 O O . ALA A 1 88 ? 10.520 6.965 6.115 1.00 88.94 88 ALA A O 1
ATOM 673 N N . LEU A 1 89 ? 9.890 7.785 4.129 1.00 88.50 89 LEU A N 1
ATOM 674 C CA . LEU A 1 89 ? 10.339 6.624 3.338 1.00 88.50 89 LEU A CA 1
ATOM 675 C C . LEU A 1 89 ? 11.796 6.220 3.596 1.00 88.50 89 LEU A C 1
ATOM 677 O O . LEU A 1 89 ? 12.077 5.028 3.688 1.00 88.50 89 LEU A O 1
ATOM 681 N N . GLU A 1 90 ? 12.700 7.183 3.785 1.00 85.75 90 GLU A N 1
ATOM 682 C CA . GLU A 1 90 ? 14.118 6.899 4.059 1.00 85.75 90 GLU A CA 1
ATOM 683 C C . GLU A 1 90 ? 14.322 6.073 5.341 1.00 85.75 90 GLU A C 1
ATOM 685 O O . GLU A 1 90 ? 15.228 5.244 5.407 1.00 85.75 90 GLU A O 1
ATOM 690 N N . ALA A 1 91 ? 13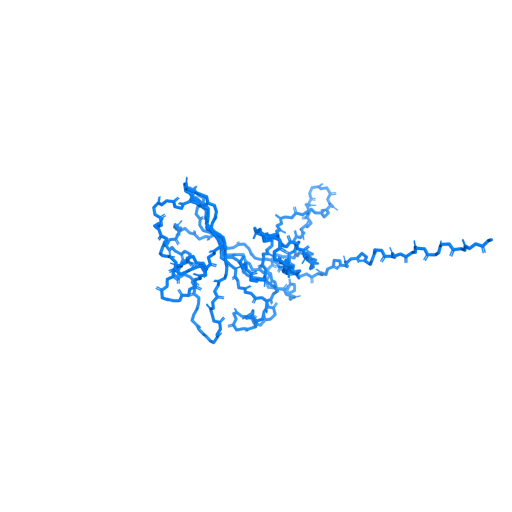.449 6.229 6.344 1.00 83.88 91 ALA A N 1
ATOM 691 C CA . ALA A 1 91 ? 13.492 5.421 7.565 1.00 83.88 91 ALA A CA 1
ATOM 692 C C . ALA A 1 91 ? 13.035 3.966 7.339 1.00 83.88 91 ALA A C 1
ATOM 694 O O . ALA A 1 91 ? 13.358 3.091 8.140 1.00 83.88 91 ALA A O 1
ATOM 695 N N . HIS A 1 92 ? 12.306 3.705 6.250 1.00 82.38 92 HIS A N 1
ATOM 696 C CA . HIS A 1 92 ? 11.765 2.394 5.883 1.00 82.38 92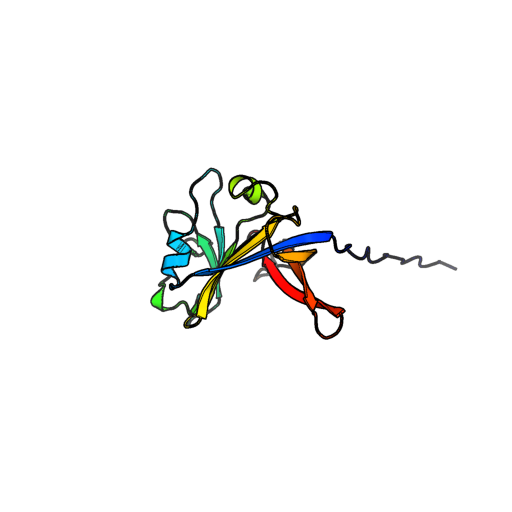 HIS A CA 1
ATOM 697 C C . HIS A 1 92 ? 12.594 1.662 4.818 1.00 82.38 92 HIS A C 1
ATOM 699 O O . HIS A 1 92 ? 12.330 0.496 4.521 1.00 82.38 92 HIS A O 1
ATOM 705 N N . GLY A 1 93 ? 13.599 2.320 4.240 1.00 83.19 93 GLY A N 1
ATOM 706 C CA . GLY A 1 93 ? 14.521 1.701 3.299 1.00 83.19 93 GLY A CA 1
ATOM 707 C C . GLY A 1 93 ? 15.164 2.714 2.364 1.00 83.19 93 GLY A C 1
ATOM 708 O O . GLY A 1 93 ? 14.488 3.528 1.742 1.00 83.19 93 GLY A O 1
ATOM 709 N N . HIS A 1 94 ? 16.482 2.617 2.212 1.00 86.81 94 HIS A N 1
ATOM 710 C CA . HIS A 1 94 ? 17.223 3.477 1.297 1.00 86.81 94 HIS A CA 1
ATOM 711 C C . HIS A 1 94 ? 16.749 3.294 -0.153 1.00 86.81 94 HIS A C 1
ATOM 713 O O . HIS A 1 94 ? 16.717 2.171 -0.669 1.00 86.81 94 HIS A O 1
ATOM 719 N N . GLY A 1 95 ? 16.440 4.406 -0.823 1.00 90.50 95 GLY A N 1
ATOM 720 C CA . GLY A 1 95 ? 16.005 4.417 -2.223 1.00 90.50 95 GLY A CA 1
ATOM 721 C C . GLY A 1 95 ? 14.544 4.012 -2.439 1.00 90.50 95 GLY A C 1
ATOM 722 O O . GLY A 1 95 ? 14.152 3.754 -3.577 1.00 90.50 95 GLY A O 1
ATOM 723 N N . LEU A 1 96 ? 13.742 3.943 -1.375 1.00 92.94 96 LEU A N 1
ATOM 724 C CA . LEU A 1 96 ? 12.310 3.684 -1.453 1.00 92.94 96 LEU A CA 1
ATOM 725 C C . LEU A 1 96 ? 11.569 4.931 -1.969 1.00 92.94 96 LEU A C 1
ATOM 727 O O . LEU A 1 96 ? 11.733 6.032 -1.454 1.00 92.94 96 LEU A O 1
ATOM 731 N N . TRP A 1 97 ? 10.739 4.754 -2.992 1.00 94.38 97 TRP A N 1
ATOM 732 C CA . TRP A 1 97 ? 9.883 5.794 -3.576 1.00 94.38 97 TRP A CA 1
ATOM 733 C C . TRP A 1 97 ? 8.442 5.729 -3.090 1.00 94.38 97 TRP A C 1
ATOM 735 O O . TRP A 1 97 ? 7.779 6.758 -2.993 1.00 94.38 97 TRP A O 1
ATOM 745 N N . ALA A 1 98 ? 7.961 4.531 -2.779 1.00 96.25 98 ALA A N 1
ATOM 746 C CA . ALA A 1 98 ? 6.668 4.315 -2.156 1.00 96.25 98 ALA A CA 1
ATOM 747 C C . ALA A 1 98 ? 6.657 2.947 -1.477 1.00 96.25 98 ALA A C 1
ATOM 749 O O . ALA A 1 98 ? 7.326 2.011 -1.929 1.00 96.25 98 ALA A O 1
ATOM 750 N N . ARG A 1 99 ? 5.865 2.825 -0.413 1.00 96.19 99 ARG A N 1
ATOM 751 C CA . ARG A 1 99 ? 5.515 1.538 0.177 1.00 96.19 99 ARG A CA 1
ATOM 752 C C . ARG A 1 99 ? 4.098 1.562 0.699 1.00 96.19 99 ARG A C 1
ATOM 754 O O . ARG A 1 99 ? 3.722 2.494 1.408 1.00 96.19 99 ARG A O 1
ATOM 761 N N . GLU A 1 100 ? 3.351 0.521 0.369 1.00 97.25 100 GLU A N 1
ATOM 762 C CA . GLU A 1 100 ? 1.953 0.385 0.737 1.00 97.25 100 GLU A CA 1
ATOM 763 C C . GLU A 1 100 ? 1.619 -1.066 1.096 1.00 97.25 100 GLU A C 1
ATOM 765 O O . GLU A 1 100 ? 1.876 -1.987 0.327 1.00 97.25 100 GLU A O 1
ATOM 770 N N . LEU A 1 101 ? 1.021 -1.266 2.267 1.00 97.56 101 LEU A N 1
ATOM 771 C CA . LEU A 1 101 ? 0.383 -2.509 2.670 1.00 97.56 101 LEU A CA 1
ATOM 772 C C . LEU A 1 101 ? -1.097 -2.441 2.299 1.00 97.56 101 LEU A C 1
ATOM 774 O O . LEU A 1 101 ? -1.803 -1.516 2.711 1.00 97.56 101 LEU A O 1
ATOM 778 N N . ARG A 1 102 ? -1.577 -3.438 1.557 1.00 97.75 102 ARG A N 1
ATOM 779 C CA . ARG A 1 102 ? -2.987 -3.561 1.183 1.00 97.75 102 ARG A CA 1
ATOM 780 C C . ARG A 1 102 ? -3.567 -4.858 1.692 1.00 97.75 102 ARG A C 1
ATOM 782 O O . ARG A 1 102 ? -2.945 -5.907 1.581 1.00 97.75 102 ARG A O 1
ATOM 789 N N . TRP A 1 103 ? -4.784 -4.781 2.194 1.00 98.19 103 TRP A N 1
ATOM 790 C CA . TRP A 1 103 ? -5.612 -5.927 2.506 1.00 98.19 103 TRP A CA 1
ATOM 791 C C . TRP A 1 103 ? -7.006 -5.707 1.941 1.00 98.19 103 TRP A C 1
ATOM 793 O O . TRP A 1 103 ? -7.590 -4.639 2.116 1.00 98.19 103 TRP A O 1
ATOM 803 N N . LEU A 1 104 ? -7.547 -6.746 1.314 1.00 96.94 104 LEU A N 1
ATOM 804 C CA . LEU A 1 104 ? -8.937 -6.816 0.889 1.00 96.94 104 LEU A CA 1
ATOM 805 C C . LEU A 1 104 ? -9.522 -8.123 1.422 1.00 96.94 104 LEU A C 1
ATOM 807 O O . LEU A 1 104 ? -8.890 -9.180 1.332 1.00 96.94 104 LEU A O 1
ATOM 811 N N . ASN A 1 105 ? -10.724 -8.061 1.990 1.00 95.06 105 ASN A N 1
ATOM 812 C CA . ASN A 1 105 ? -11.369 -9.227 2.576 1.00 95.06 105 ASN A CA 1
ATOM 813 C C . ASN A 1 105 ? -11.474 -10.373 1.549 1.00 95.06 105 ASN A C 1
ATOM 815 O O . ASN A 1 105 ? -11.965 -10.189 0.437 1.00 95.06 105 ASN A O 1
ATOM 819 N N . GLY A 1 106 ? -10.967 -11.552 1.918 1.00 93.25 106 GLY A N 1
ATOM 820 C CA . GLY A 1 106 ? -10.885 -12.724 1.042 1.00 93.25 106 GLY A CA 1
ATOM 821 C C . GLY A 1 106 ? -9.711 -12.753 0.050 1.00 93.25 106 GLY A C 1
ATOM 822 O O . GLY A 1 106 ? -9.568 -13.756 -0.638 1.00 93.25 106 GLY A O 1
ATOM 823 N N . SER A 1 107 ? -8.862 -11.716 -0.019 1.00 91.38 107 SER A N 1
ATOM 824 C CA . SER A 1 107 ? -7.758 -11.602 -1.002 1.00 91.38 107 SER A CA 1
ATOM 825 C C . SER A 1 107 ? -6.353 -11.520 -0.385 1.00 91.38 107 SER A C 1
ATOM 827 O O . SER A 1 107 ? -5.392 -11.210 -1.083 1.00 91.38 107 SER A O 1
ATOM 829 N N . HIS A 1 108 ? -6.227 -11.824 0.911 1.00 95.56 108 HIS A N 1
ATOM 830 C CA . HIS A 1 108 ? -4.980 -11.739 1.682 1.00 95.56 108 HIS A CA 1
ATOM 831 C C . HIS A 1 108 ? -4.352 -10.332 1.720 1.00 95.56 108 HIS A C 1
ATOM 833 O O . HIS A 1 108 ? -5.008 -9.333 1.411 1.00 95.56 108 HIS A O 1
ATOM 839 N N . VAL A 1 109 ? -3.117 -10.244 2.222 1.00 98.06 109 VAL A N 1
ATOM 840 C CA . VAL A 1 109 ? -2.344 -9.006 2.341 1.00 98.06 109 VAL A CA 1
ATOM 841 C C . VAL A 1 109 ? -1.298 -8.952 1.230 1.00 98.06 109 VAL A C 1
ATOM 843 O O . VAL A 1 109 ? -0.783 -9.981 0.799 1.00 98.06 109 VAL A O 1
ATOM 846 N N . VAL A 1 110 ? -0.941 -7.751 0.795 1.00 97.81 110 VAL A N 1
ATOM 847 C CA . VAL A 1 110 ? 0.178 -7.499 -0.114 1.00 97.81 110 VAL A CA 1
ATOM 848 C C . VAL A 1 110 ? 1.040 -6.361 0.441 1.00 97.81 110 VAL A C 1
ATOM 850 O O . VAL A 1 110 ? 0.500 -5.359 0.911 1.00 97.81 110 VAL A O 1
ATOM 853 N N . ASP A 1 111 ? 2.366 -6.518 0.409 1.00 97.44 111 ASP A N 1
ATOM 854 C CA . ASP A 1 111 ? 3.348 -5.450 0.671 1.00 97.44 111 ASP A CA 1
ATOM 855 C C . ASP A 1 111 ? 3.919 -4.989 -0.674 1.00 97.44 111 ASP A C 1
ATOM 857 O O . ASP A 1 111 ? 4.657 -5.717 -1.346 1.00 97.44 111 ASP A O 1
ATOM 861 N N . LEU A 1 112 ? 3.505 -3.796 -1.097 1.00 97.75 112 LEU A N 1
ATOM 862 C CA . LEU A 1 112 ? 3.947 -3.152 -2.327 1.00 97.75 112 LEU A CA 1
ATOM 863 C C . LEU A 1 112 ? 5.109 -2.228 -2.008 1.00 97.75 112 LEU A C 1
ATOM 865 O O . LEU A 1 112 ? 4.999 -1.368 -1.132 1.00 97.75 112 LEU A O 1
ATOM 869 N N . ARG A 1 113 ? 6.200 -2.344 -2.762 1.00 97.19 113 ARG A N 1
ATOM 870 C CA . ARG A 1 113 ? 7.354 -1.446 -2.650 1.00 97.19 113 ARG A CA 1
ATOM 871 C C . ARG A 1 113 ? 7.795 -0.982 -4.026 1.00 97.19 113 ARG A C 1
ATOM 873 O O . ARG A 1 113 ? 7.892 -1.784 -4.949 1.00 97.19 113 ARG A O 1
ATOM 880 N N . VAL A 1 114 ? 8.112 0.302 -4.143 1.00 97.50 114 VAL A N 1
ATOM 881 C CA . VAL A 1 114 ? 8.720 0.893 -5.339 1.00 97.50 114 VAL A CA 1
ATOM 882 C C . VAL A 1 114 ? 10.074 1.459 -4.949 1.00 97.50 114 VAL A C 1
ATOM 884 O O . VAL A 1 114 ? 10.169 2.226 -3.992 1.00 97.50 114 VAL A O 1
ATOM 887 N N . PHE A 1 115 ? 11.114 1.103 -5.695 1.00 96.44 115 PHE A N 1
ATOM 888 C CA . PHE A 1 115 ? 12.483 1.556 -5.481 1.00 96.44 115 PHE A CA 1
ATOM 889 C C . PHE A 1 115 ? 12.979 2.348 -6.682 1.00 96.44 115 PHE A C 1
ATOM 891 O O . PHE A 1 115 ? 12.746 1.964 -7.826 1.00 96.44 115 PHE A O 1
ATOM 898 N N . SER A 1 116 ? 13.740 3.409 -6.426 1.00 93.00 116 SER A N 1
ATOM 899 C CA . SER A 1 116 ? 14.444 4.155 -7.476 1.00 93.00 116 SER A CA 1
ATOM 900 C C . SER A 1 116 ? 15.537 3.328 -8.162 1.00 93.00 116 SER A C 1
ATOM 902 O O . SER A 1 116 ? 15.864 3.568 -9.322 1.00 93.00 116 SER A O 1
ATOM 904 N N . ASP A 1 117 ? 16.089 2.339 -7.457 1.00 92.50 117 ASP A N 1
ATOM 905 C CA . ASP A 1 117 ? 17.063 1.386 -7.978 1.00 92.50 117 ASP A CA 1
ATOM 906 C C . ASP A 1 117 ? 16.348 0.264 -8.759 1.00 92.50 117 ASP A C 1
ATOM 908 O O . ASP A 1 117 ? 15.602 -0.518 -8.160 1.00 92.50 117 ASP A O 1
ATOM 912 N N . PRO A 1 118 ? 16.573 0.128 -10.079 1.00 90.69 118 PRO A N 1
ATOM 913 C CA . PRO A 1 118 ? 15.915 -0.883 -10.902 1.00 90.69 118 PRO A CA 1
ATOM 914 C C . PRO A 1 118 ? 16.393 -2.319 -10.629 1.00 90.69 118 PRO A C 1
ATOM 916 O O . PRO A 1 118 ? 15.837 -3.251 -11.199 1.00 90.69 118 PRO A O 1
ATOM 919 N N . SER A 1 119 ? 17.415 -2.525 -9.789 1.00 91.06 119 SER A N 1
ATOM 920 C CA . SER A 1 119 ? 17.935 -3.857 -9.448 1.00 91.06 119 SER A CA 1
ATOM 921 C C . SER A 1 119 ? 17.238 -4.521 -8.254 1.00 91.06 119 SER A C 1
ATOM 923 O O . SER A 1 119 ? 17.527 -5.676 -7.940 1.00 91.06 119 SER A O 1
ATOM 925 N N . LYS A 1 120 ? 16.333 -3.812 -7.566 1.00 91.00 120 LYS A N 1
ATOM 926 C CA . LYS A 1 120 ? 15.694 -4.303 -6.334 1.00 91.00 120 LYS A CA 1
ATOM 927 C C . LYS A 1 120 ? 14.490 -5.209 -6.578 1.00 91.00 120 LYS A C 1
ATOM 929 O O . LYS A 1 120 ? 14.139 -5.959 -5.677 1.00 91.00 120 LYS A O 1
ATOM 934 N N . GLY A 1 121 ? 13.863 -5.179 -7.746 1.00 92.31 121 GLY A N 1
ATOM 935 C CA . GLY A 1 121 ? 12.635 -5.925 -8.025 1.00 92.31 121 GLY A CA 1
ATOM 936 C C . GLY A 1 121 ? 12.405 -6.122 -9.515 1.00 92.31 121 GLY A C 1
ATOM 937 O O . GLY A 1 121 ? 13.344 -6.085 -10.309 1.00 92.31 121 GLY A O 1
ATOM 938 N N . GLU A 1 122 ? 11.148 -6.317 -9.900 1.00 94.44 122 GLU A N 1
ATOM 939 C CA . GLU A 1 122 ? 10.777 -6.320 -11.310 1.00 94.44 122 GLU A CA 1
ATOM 940 C C . GLU A 1 122 ? 10.945 -4.905 -11.876 1.00 94.44 122 GLU A C 1
ATOM 942 O O . GLU A 1 122 ? 10.586 -3.915 -11.236 1.00 94.44 122 GLU A O 1
ATOM 947 N N . VAL A 1 123 ? 11.531 -4.799 -13.068 1.00 95.19 123 VAL A N 1
ATOM 948 C CA . VAL A 1 123 ? 11.757 -3.506 -13.717 1.00 95.19 123 VAL A CA 1
ATOM 949 C C . VAL A 1 123 ? 10.414 -2.876 -14.063 1.00 95.19 123 VAL A C 1
ATOM 951 O O . VAL A 1 123 ? 9.579 -3.494 -14.714 1.00 95.19 123 VAL A O 1
ATOM 954 N N . CYS A 1 124 ? 10.242 -1.615 -13.683 1.00 95.50 124 CYS A N 1
ATOM 955 C CA . CYS A 1 124 ? 9.059 -0.839 -14.016 1.00 95.50 124 CYS A CA 1
ATOM 956 C C . CYS A 1 124 ? 9.432 0.592 -14.422 1.00 95.50 124 CYS A C 1
ATOM 958 O O . CYS A 1 124 ? 10.592 1.024 -14.373 1.00 95.50 124 CYS A O 1
ATOM 960 N N . TRP A 1 125 ? 8.416 1.337 -14.830 1.00 95.69 125 TRP A N 1
ATOM 961 C CA . TRP A 1 125 ? 8.459 2.767 -15.064 1.00 95.69 125 TRP A CA 1
ATOM 962 C C . TRP A 1 125 ? 7.528 3.447 -14.070 1.00 95.69 125 TRP A C 1
ATOM 964 O O . TRP A 1 125 ? 6.399 3.012 -13.876 1.00 95.69 125 TRP A O 1
ATOM 974 N N . CYS A 1 126 ? 7.977 4.536 -13.460 1.00 95.31 126 CYS A N 1
ATOM 975 C CA . CYS A 1 126 ? 7.204 5.248 -12.454 1.00 95.31 126 CYS A CA 1
ATOM 976 C C . CYS A 1 126 ? 7.026 6.722 -12.803 1.00 95.31 126 CYS A C 1
ATOM 978 O O . CYS A 1 126 ? 7.866 7.335 -13.474 1.00 95.31 126 CYS A O 1
ATOM 980 N N . ARG A 1 127 ? 5.933 7.300 -12.303 1.00 94.44 127 ARG A N 1
ATOM 981 C CA . ARG A 1 127 ? 5.618 8.726 -12.417 1.00 94.44 127 ARG A CA 1
ATOM 982 C C . ARG A 1 127 ? 5.080 9.253 -11.094 1.00 94.44 127 ARG A C 1
ATOM 984 O O . ARG A 1 127 ? 4.218 8.632 -10.487 1.00 94.44 127 ARG A O 1
ATOM 991 N N . ALA A 1 128 ? 5.552 10.425 -10.680 1.00 92.69 128 ALA A N 1
ATOM 992 C CA . ALA A 1 128 ? 4.970 11.130 -9.543 1.00 92.69 128 ALA A CA 1
ATOM 993 C C . ALA A 1 128 ? 3.630 11.774 -9.946 1.00 92.69 128 ALA A C 1
ATOM 995 O O . ALA A 1 128 ? 3.604 12.659 -10.810 1.00 92.69 128 ALA A O 1
ATOM 996 N N . GLY A 1 129 ? 2.541 11.346 -9.316 1.00 90.06 129 GLY A N 1
ATOM 997 C CA . GLY A 1 129 ? 1.192 11.888 -9.473 1.00 90.06 129 GLY A CA 1
ATOM 998 C C . GLY A 1 129 ? 0.774 12.735 -8.270 1.00 90.06 129 GLY A C 1
ATOM 999 O O . GLY A 1 129 ? 1.458 12.770 -7.248 1.00 90.06 129 GLY A O 1
ATOM 1000 N N . GLU A 1 130 ? -0.324 13.475 -8.416 1.00 89.00 130 GLU A N 1
ATOM 1001 C CA . GLU A 1 130 ? -0.922 14.294 -7.356 1.00 89.00 130 GLU A CA 1
ATOM 1002 C C . GLU A 1 130 ? -2.446 14.330 -7.538 1.00 89.00 130 GLU A C 1
ATOM 1004 O O . GLU A 1 130 ? -2.925 14.740 -8.596 1.00 89.00 130 GLU A O 1
ATOM 1009 N N . TYR A 1 131 ? -3.209 13.965 -6.505 1.00 83.12 131 TYR A N 1
ATOM 1010 C CA . TYR A 1 131 ? -4.663 14.170 -6.468 1.00 83.12 131 TYR A CA 1
ATOM 1011 C C . TYR A 1 131 ? -5.037 15.392 -5.653 1.00 83.12 131 TYR A C 1
ATOM 1013 O O . TYR A 1 131 ? -4.443 15.652 -4.613 1.00 83.12 131 TYR A O 1
ATOM 1021 N N . VAL A 1 132 ? -6.084 16.098 -6.067 1.00 81.19 132 VAL A N 1
ATOM 1022 C CA . VAL A 1 132 ? -6.694 17.147 -5.245 1.00 81.19 132 VAL A CA 1
ATOM 1023 C C . VAL A 1 132 ? -7.495 16.495 -4.119 1.00 81.19 132 VAL A C 1
ATOM 1025 O O . VAL A 1 132 ? -8.365 15.664 -4.379 1.00 81.19 132 VAL A O 1
ATOM 1028 N N . GLN A 1 133 ? -7.229 16.878 -2.871 1.00 73.31 133 GLN A N 1
ATOM 1029 C CA . GLN A 1 133 ? -8.083 16.500 -1.748 1.00 73.31 133 GLN A CA 1
ATOM 1030 C C . GLN A 1 133 ? -9.247 17.486 -1.632 1.00 73.31 133 GLN A C 1
ATOM 1032 O O . GLN A 1 133 ? -9.054 18.701 -1.611 1.00 73.31 133 GLN A O 1
ATOM 1037 N N . HIS A 1 134 ? -10.468 16.964 -1.538 1.00 66.06 134 HIS A N 1
ATOM 1038 C CA . HIS A 1 134 ? -11.651 17.769 -1.250 1.00 66.06 134 HIS A CA 1
ATOM 1039 C C . HIS A 1 134 ? -11.993 17.662 0.238 1.00 66.06 134 HIS A C 1
ATOM 1041 O O . HIS A 1 134 ? -12.313 16.580 0.724 1.00 66.06 134 HIS A O 1
ATOM 1047 N N . SER A 1 135 ? -11.965 18.783 0.961 1.00 57.94 135 SER A N 1
ATOM 1048 C CA . SER A 1 135 ? -12.468 18.839 2.336 1.00 57.94 135 SER A CA 1
ATOM 1049 C C . SER A 1 135 ? -13.979 19.108 2.350 1.00 57.94 135 SER A C 1
ATOM 1051 O O . SER A 1 135 ? -14.447 20.005 1.638 1.00 57.94 135 SER A O 1
ATOM 1053 N N . PRO A 1 136 ? -14.765 18.402 3.182 1.00 54.19 136 PRO A N 1
ATOM 1054 C CA . PRO A 1 136 ? -16.143 18.792 3.451 1.00 54.19 136 PRO A CA 1
ATOM 1055 C C . PRO A 1 136 ? -16.171 20.201 4.065 1.00 54.19 136 PRO A C 1
ATOM 1057 O O . PRO A 1 136 ? -15.459 20.474 5.028 1.00 54.19 136 PRO A O 1
ATOM 1060 N N . GLY A 1 137 ? -17.000 21.103 3.530 1.00 53.78 137 GLY A N 1
ATOM 1061 C CA . GLY A 1 137 ? -17.302 22.384 4.185 1.00 53.78 137 GLY A CA 1
ATOM 1062 C C . GLY A 1 137 ? -16.508 23.616 3.735 1.00 53.78 137 GLY A C 1
ATOM 1063 O O . GLY A 1 137 ? -16.505 24.610 4.452 1.00 53.78 137 GLY A O 1
ATOM 1064 N N . GLY A 1 138 ? -15.863 23.604 2.564 1.00 48.75 138 GLY A N 1
ATOM 1065 C CA . GLY A 1 138 ? -15.331 24.836 1.956 1.00 48.75 138 GLY A CA 1
ATOM 1066 C C . GLY A 1 138 ? -14.122 25.452 2.669 1.00 48.75 138 GLY A C 1
ATOM 1067 O O . GLY A 1 138 ? -13.733 26.573 2.346 1.00 48.75 138 GLY A O 1
ATOM 1068 N N . VAL A 1 139 ? -13.505 24.728 3.608 1.00 49.94 139 VAL A N 1
ATOM 1069 C CA . VAL A 1 139 ? -12.182 25.079 4.128 1.00 49.94 139 VAL A CA 1
ATOM 1070 C C . VAL A 1 139 ? -11.185 24.892 2.981 1.00 49.94 139 VAL A C 1
ATOM 1072 O O . VAL A 1 139 ? -11.088 23.782 2.452 1.00 49.94 139 VAL A O 1
ATOM 1075 N N . PRO A 1 140 ? -10.459 25.941 2.554 1.00 48.53 140 PRO A N 1
ATOM 1076 C CA . PRO A 1 140 ? -9.480 25.816 1.493 1.00 48.53 140 PRO A CA 1
ATOM 1077 C C . PRO A 1 140 ? -8.264 25.090 2.052 1.00 48.53 140 PRO A C 1
ATOM 1079 O O . PRO A 1 140 ? -7.320 25.699 2.548 1.00 48.53 140 PRO A O 1
ATOM 1082 N N . VAL A 1 141 ? -8.285 23.768 1.969 1.00 52.72 141 VAL A N 1
ATOM 1083 C CA . VAL A 1 141 ? -7.070 22.977 2.042 1.00 52.72 141 VAL A CA 1
ATOM 1084 C C . VAL A 1 141 ? -6.746 22.615 0.604 1.00 52.72 141 VAL A C 1
ATOM 1086 O O . VAL A 1 141 ? -7.262 21.650 0.057 1.00 52.72 141 VAL A O 1
ATOM 1089 N N . SER A 1 142 ? -5.910 23.424 -0.046 1.00 51.72 142 SER A N 1
ATOM 1090 C CA . SER A 1 142 ? -5.230 23.003 -1.276 1.00 51.72 142 SER A CA 1
ATOM 1091 C C . SER A 1 142 ? -4.168 21.956 -0.912 1.00 51.72 142 SER A C 1
ATOM 1093 O O . SER A 1 142 ? -2.976 22.171 -1.123 1.00 51.72 142 SER A O 1
ATOM 1095 N N . ALA A 1 143 ? -4.583 20.855 -0.285 1.00 71.50 143 ALA A N 1
ATOM 1096 C CA . ALA A 1 143 ? -3.723 19.713 -0.055 1.00 71.50 143 ALA A CA 1
ATOM 1097 C C . ALA A 1 143 ? -3.840 18.801 -1.272 1.00 71.50 143 ALA A C 1
ATOM 1099 O O . ALA A 1 143 ? -4.929 18.361 -1.645 1.00 71.50 143 ALA A O 1
ATOM 1100 N N . THR A 1 144 ? -2.707 18.548 -1.917 1.00 81.44 144 THR A N 1
ATOM 1101 C CA . THR A 1 144 ? -2.599 17.451 -2.866 1.00 81.44 144 THR A CA 1
ATOM 1102 C C . THR A 1 144 ? -2.172 16.186 -2.124 1.00 81.44 144 THR A C 1
ATOM 1104 O O . THR A 1 144 ? -1.387 16.233 -1.176 1.00 81.44 144 THR A O 1
ATOM 1107 N N . MET A 1 145 ? -2.711 15.040 -2.532 1.00 88.44 145 MET A N 1
ATOM 1108 C CA . MET A 1 145 ? -2.215 13.722 -2.153 1.00 88.44 145 MET A CA 1
ATOM 1109 C C . MET A 1 145 ? -1.164 13.310 -3.188 1.00 88.44 145 MET A C 1
ATOM 1111 O O . MET A 1 145 ? -1.551 12.981 -4.311 1.00 88.44 145 MET A O 1
ATOM 1115 N N . PRO A 1 146 ? 0.142 13.350 -2.870 1.00 91.81 146 PRO A N 1
ATOM 1116 C CA . PRO A 1 146 ? 1.165 12.837 -3.769 1.00 91.81 146 PRO A CA 1
ATOM 1117 C C . PRO A 1 146 ? 1.043 11.320 -3.925 1.00 91.81 146 PRO A C 1
ATOM 1119 O O . PRO A 1 146 ? 0.826 10.590 -2.949 1.00 91.81 146 PRO A O 1
ATOM 1122 N N . THR A 1 147 ? 1.241 10.849 -5.151 1.00 94.38 147 THR A N 1
ATOM 1123 C CA . THR A 1 147 ? 1.187 9.437 -5.528 1.00 94.38 147 THR A CA 1
ATOM 1124 C C . THR A 1 147 ? 2.401 9.030 -6.352 1.00 94.38 147 THR A C 1
ATOM 1126 O O . THR A 1 147 ? 3.114 9.863 -6.922 1.00 94.38 147 THR A O 1
ATOM 1129 N N . VAL A 1 148 ? 2.639 7.725 -6.417 1.00 95.81 148 VAL A N 1
ATOM 1130 C CA . VAL A 1 148 ? 3.557 7.098 -7.363 1.00 95.81 148 VAL A CA 1
ATOM 1131 C C . VAL A 1 148 ? 2.745 6.141 -8.216 1.00 95.81 148 VAL A C 1
ATOM 1133 O O . VAL A 1 148 ? 2.285 5.106 -7.741 1.00 95.81 148 VAL A O 1
ATOM 1136 N N . GLU A 1 149 ? 2.580 6.491 -9.482 1.00 96.44 149 GLU A N 1
ATOM 1137 C CA . GLU A 1 149 ? 2.011 5.603 -10.486 1.00 96.44 149 GLU A CA 1
ATOM 1138 C C . GLU A 1 149 ? 3.096 4.651 -10.998 1.00 96.44 149 GLU A C 1
ATOM 1140 O O . GLU A 1 149 ? 4.236 5.064 -11.248 1.00 96.44 149 GLU A O 1
ATOM 1145 N N . VAL A 1 150 ? 2.729 3.387 -11.177 1.00 96.69 150 VAL A N 1
ATOM 1146 C CA . VAL A 1 150 ? 3.596 2.293 -11.608 1.00 96.69 150 VAL A CA 1
ATOM 1147 C C . VAL A 1 150 ? 3.089 1.753 -12.935 1.00 96.69 150 VAL A C 1
ATOM 1149 O O . VAL A 1 150 ? 1.910 1.437 -13.101 1.00 96.69 150 VAL A O 1
ATOM 1152 N N . PHE A 1 151 ? 4.011 1.622 -13.878 1.00 95.75 151 PHE A N 1
ATOM 1153 C CA . PHE A 1 151 ? 3.772 1.085 -15.200 1.00 95.75 151 PHE A CA 1
ATOM 1154 C C . PHE A 1 151 ? 4.750 -0.054 -15.479 1.00 95.75 151 PHE A C 1
ATOM 1156 O O . PHE A 1 151 ? 5.951 0.097 -15.251 1.00 95.75 151 PHE A O 1
ATOM 1163 N N . CYS A 1 152 ? 4.265 -1.164 -16.022 1.00 93.38 15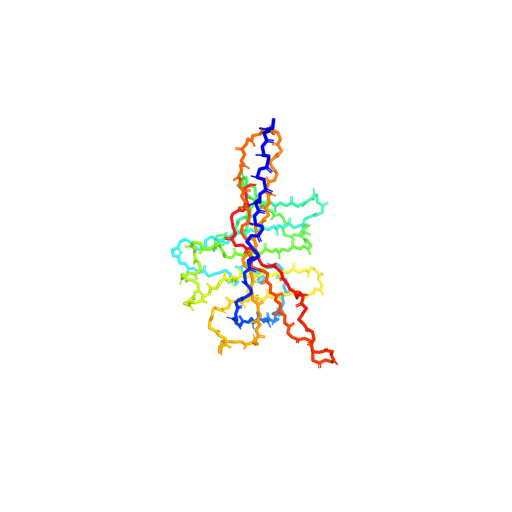2 CYS A N 1
ATOM 1164 C CA . CYS A 1 152 ? 5.104 -2.299 -16.408 1.00 93.38 152 CYS A CA 1
ATOM 1165 C C . CYS A 1 152 ? 5.009 -2.546 -17.913 1.00 93.38 152 CYS A C 1
ATOM 1167 O O . CYS A 1 152 ? 4.058 -2.120 -18.572 1.00 93.38 152 CYS A O 1
ATOM 1169 N N . GLU A 1 153 ? 6.022 -3.207 -18.464 1.00 90.38 153 GLU A N 1
ATOM 1170 C CA . GLU A 1 153 ? 5.985 -3.677 -19.847 1.00 90.38 153 GLU A CA 1
ATOM 1171 C C . GLU A 1 153 ? 5.135 -4.946 -19.925 1.00 90.38 153 GLU A C 1
ATOM 1173 O O . GLU A 1 153 ? 5.374 -5.921 -19.216 1.00 90.38 153 GLU A O 1
ATOM 1178 N N . GLU A 1 154 ? 4.132 -4.928 -20.794 1.00 86.38 154 GLU A N 1
ATOM 1179 C CA . GLU A 1 154 ? 3.343 -6.103 -21.128 1.00 86.38 154 GLU A CA 1
ATOM 1180 C C . GLU A 1 154 ? 4.066 -6.868 -22.248 1.00 86.38 154 GLU A C 1
ATOM 1182 O O . GLU A 1 154 ? 4.443 -6.303 -23.281 1.00 86.38 154 GLU A O 1
ATOM 1187 N N . GLN A 1 155 ? 4.320 -8.157 -22.017 1.00 85.25 155 GLN A N 1
ATOM 1188 C CA . GLN A 1 155 ? 5.210 -8.949 -22.867 1.00 85.25 155 GLN A CA 1
ATOM 1189 C C . GLN A 1 155 ? 4.578 -9.366 -24.202 1.00 85.25 155 GLN A C 1
ATOM 1191 O O . GLN A 1 155 ? 5.299 -9.514 -25.188 1.00 85.25 155 GLN A O 1
ATOM 1196 N N . LEU A 1 156 ? 3.260 -9.574 -24.258 1.00 87.31 156 LEU A N 1
ATOM 1197 C CA . LEU A 1 156 ? 2.561 -10.071 -25.445 1.00 87.31 156 LEU A CA 1
ATOM 1198 C C . LEU A 1 156 ? 2.474 -9.026 -26.569 1.00 87.31 156 LEU A C 1
ATOM 1200 O O . LEU A 1 156 ? 2.555 -9.379 -27.745 1.00 87.31 156 LEU A O 1
ATOM 1204 N N . TYR A 1 157 ? 2.331 -7.750 -26.223 1.00 83.12 157 TYR A N 1
ATOM 1205 C CA . TYR A 1 157 ? 2.104 -6.640 -27.147 1.00 83.12 157 TYR A CA 1
ATOM 1206 C C . TYR A 1 157 ? 3.195 -5.567 -27.074 1.00 83.12 157 TYR A C 1
ATOM 1208 O O . TYR A 1 157 ? 3.159 -4.613 -27.854 1.00 83.12 157 TYR A O 1
ATOM 1216 N N . SER A 1 158 ? 4.182 -5.725 -26.181 1.00 80.25 158 SER A N 1
ATOM 1217 C CA . SER A 1 158 ? 5.311 -4.795 -26.008 1.00 80.25 158 SER A CA 1
ATOM 1218 C C . SER A 1 158 ? 4.871 -3.352 -25.726 1.00 80.25 158 SER A C 1
ATOM 1220 O O . SER A 1 158 ? 5.552 -2.395 -26.104 1.00 80.25 158 SER A O 1
ATOM 1222 N N . ASN A 1 159 ? 3.713 -3.176 -25.087 1.00 87.19 159 ASN A N 1
ATOM 1223 C CA . ASN A 1 159 ? 3.220 -1.878 -24.647 1.00 87.19 159 ASN A CA 1
ATOM 1224 C C . ASN A 1 159 ? 3.498 -1.666 -23.155 1.00 87.19 159 ASN A C 1
ATOM 1226 O O . ASN A 1 159 ? 3.616 -2.603 -22.373 1.00 87.19 159 ASN A O 1
ATOM 1230 N N . VAL A 1 160 ? 3.575 -0.399 -22.756 1.00 89.38 160 VAL A N 1
ATOM 1231 C CA . VAL A 1 160 ? 3.649 -0.011 -21.345 1.00 89.38 160 VAL A CA 1
ATOM 1232 C C . VAL A 1 160 ? 2.224 0.135 -20.817 1.00 89.38 160 VAL A C 1
ATOM 1234 O O . VAL A 1 160 ? 1.426 0.881 -21.391 1.00 89.38 160 VAL A O 1
ATOM 1237 N N . VAL A 1 161 ? 1.900 -0.575 -19.738 1.00 92.69 161 VAL A N 1
ATOM 1238 C CA . VAL A 1 161 ? 0.575 -0.565 -19.103 1.00 92.69 161 VAL A CA 1
ATOM 1239 C C . VAL A 1 161 ? 0.654 0.026 -17.707 1.00 92.69 161 VAL A C 1
ATOM 1241 O O . VAL A 1 161 ? 1.620 -0.204 -16.987 1.00 92.69 161 VAL A O 1
ATOM 1244 N N . PHE A 1 162 ? -0.365 0.790 -17.321 1.00 94.31 162 PHE A N 1
ATOM 1245 C CA . PHE A 1 162 ? -0.553 1.202 -15.933 1.00 94.31 162 PHE A CA 1
ATOM 1246 C C . PHE A 1 162 ? -0.935 -0.025 -15.100 1.00 94.31 162 PHE A C 1
ATOM 1248 O O . PHE A 1 162 ? -1.885 -0.726 -15.450 1.00 94.31 162 PHE A O 1
ATOM 1255 N N . VAL A 1 163 ? -0.186 -0.282 -14.031 1.00 94.38 163 VAL A N 1
ATOM 1256 C CA . VAL A 1 163 ? -0.370 -1.455 -13.167 1.00 94.38 163 VAL A CA 1
ATOM 1257 C C . VAL A 1 163 ? -0.931 -1.053 -11.814 1.00 94.38 163 VAL A C 1
ATOM 1259 O O . VAL A 1 163 ? -1.819 -1.730 -11.304 1.00 94.38 163 VAL A O 1
ATOM 1262 N N . ASP A 1 164 ? -0.432 0.038 -11.233 1.00 96.19 164 ASP A N 1
ATOM 1263 C CA . ASP A 1 164 ? -0.845 0.448 -9.895 1.00 96.19 164 ASP A CA 1
ATOM 1264 C C . ASP A 1 164 ? -0.559 1.928 -9.614 1.00 96.19 164 ASP A C 1
ATOM 1266 O O . ASP A 1 164 ? 0.229 2.578 -10.300 1.00 96.19 164 ASP A O 1
ATOM 1270 N N . GLU A 1 165 ? -1.162 2.446 -8.552 1.00 96.00 165 GLU A N 1
ATOM 1271 C CA . GLU A 1 165 ? -0.877 3.748 -7.976 1.00 96.00 165 GLU A CA 1
ATOM 1272 C C . GLU A 1 165 ? -0.824 3.678 -6.447 1.00 96.00 165 GLU A C 1
ATOM 1274 O O . GLU A 1 165 ? -1.790 3.303 -5.771 1.00 96.00 165 GLU A O 1
ATOM 1279 N N . LEU A 1 166 ? 0.328 4.069 -5.903 1.00 96.25 166 LEU A N 1
ATOM 1280 C CA . LEU A 1 166 ? 0.600 4.077 -4.472 1.00 96.25 166 LEU A CA 1
ATOM 1281 C C . LEU A 1 166 ? 0.505 5.494 -3.918 1.00 96.25 166 LEU A C 1
ATOM 1283 O O . LEU A 1 166 ? 1.049 6.442 -4.486 1.00 96.25 166 LEU A O 1
ATOM 1287 N N . MET A 1 167 ? -0.147 5.632 -2.771 1.00 94.94 167 MET A N 1
ATOM 1288 C CA . MET A 1 167 ? -0.257 6.912 -2.071 1.00 94.94 167 MET A CA 1
ATOM 1289 C C . MET A 1 167 ? 1.011 7.177 -1.248 1.00 94.94 167 MET A C 1
ATOM 1291 O O . MET A 1 167 ? 1.633 6.254 -0.731 1.00 94.94 167 MET A O 1
ATOM 1295 N N . THR A 1 168 ? 1.411 8.444 -1.115 1.00 93.75 168 THR A N 1
ATOM 1296 C CA . THR A 1 168 ? 2.610 8.837 -0.340 1.00 93.75 168 THR A CA 1
ATOM 1297 C C . THR A 1 168 ? 2.395 10.089 0.516 1.00 93.75 168 THR A C 1
ATOM 1299 O O . THR A 1 168 ? 3.320 10.598 1.146 1.00 93.75 168 THR A O 1
ATOM 1302 N N . GLY A 1 169 ? 1.178 10.630 0.548 1.00 90.06 169 GLY A N 1
ATOM 1303 C CA . GLY A 1 169 ? 0.841 11.829 1.312 1.00 90.06 169 GLY A CA 1
ATOM 1304 C C . GLY A 1 169 ? 0.258 11.544 2.689 1.00 90.06 169 GLY A C 1
ATOM 1305 O O . GLY A 1 169 ? 0.244 10.416 3.173 1.00 90.06 169 GLY A O 1
ATOM 1306 N N . LYS A 1 170 ? -0.289 12.588 3.312 1.00 87.38 170 LYS A N 1
ATOM 1307 C CA . LYS A 1 170 ? -1.171 12.453 4.476 1.00 87.38 170 LYS A CA 1
ATOM 1308 C C . LYS A 1 170 ? -2.608 12.598 4.004 1.00 87.38 170 LYS A C 1
ATOM 1310 O O . LYS A 1 170 ? -2.916 13.549 3.286 1.00 87.38 170 LYS A O 1
ATOM 1315 N N . TRP A 1 171 ? -3.478 11.684 4.410 1.00 73.62 171 TRP A N 1
ATOM 1316 C CA . TRP A 1 171 ? -4.913 11.890 4.256 1.00 73.62 171 TRP A CA 1
ATOM 1317 C C . TRP A 1 171 ? -5.408 12.641 5.494 1.00 73.62 171 TRP A C 1
ATOM 1319 O O . TRP A 1 171 ? -5.273 12.137 6.611 1.00 73.62 171 TRP A O 1
ATOM 1329 N N . ALA A 1 172 ? -5.874 13.876 5.303 1.00 57.16 172 ALA A N 1
ATOM 1330 C CA . ALA A 1 172 ? -6.422 14.723 6.362 1.00 57.16 172 ALA A CA 1
ATOM 1331 C C . ALA A 1 172 ? -7.942 14.557 6.449 1.00 57.16 172 ALA A C 1
ATOM 1333 O O . ALA A 1 172 ? -8.578 14.460 5.375 1.00 57.16 172 ALA A O 1
#

pLDDT: mean 85.94, std 16.24, range [36.0, 98.19]

Secondary structure (DSSP, 8-state):
------------PPPEEEEEEEEEE---HHHHHHTPPPSTT--EEEEEEETTEEEEEEEETTEEEETTS-B--GGGEEEEEEE--GGGHHHH-TTEEEEEEEEETTS-EEEEEEESSTTSSEEEEEEEEEEEPPPTTS-----EEEEEEEEEE-TTT--EEEEEEEE-S---

Sequence (172 aa):
MSTYSNSSTLSQKRLTRASWQCEPLNGDARLVLERIESGPDTRWYGIASTTVGALSVVADKSGLRACGGQSIDLATMYELRLWVPSFALEAHGHGLWARELRWLNGSHVVDLRVFSDPSKGEVCWCRAGEYVQHSPGGVPVSATMPTVEVFCEEQLYSNVVFVDELMTGKWA

Organism: NCBI:txid888050

Radius of gyration: 18.21 Å; chains: 1; bounding box: 38×58×50 Å